Protein AF-A0A7R9ZTR9-F1 (afdb_monomer)

Nearest PDB structures (foldseek):
  4ifd-assembly1_G  TM=6.520E-01  e=5.143E-02  Saccharomyces cerevisiae S288C
  5okz-assembly1_k  TM=6.434E-01  e=1.046E-01  Saccharomyces cerevisiae S288C
  8qcf-assembly1_H  TM=6.745E-01  e=1.709E-01  Saccharomyces cerevisiae
  4oo1-assembly1_G  TM=6.190E-01  e=2.014E-01  Saccharomyces cerevisiae S288C
  2ja9-assembly1_A-2  TM=4.279E-01  e=4.870E-02  Saccharomyces cerevisiae

Secondary structure (DSSP, 8-state):
--EEEEEEEEE-SSEEEEEETTTEEEEEE--TT-TTB-TTS-B---BT-EEEEEE--BTTB--EEEEEEPPPS-EEEEEPSSS-TTSEEEEEES-S-------SSTT--HHHHHHHHHHHHT-

Solvent-accessible surface area (backbone atoms only — not comparable to full-atom values): 7504 Å² total; per-residue (Å²): 118,72,75,43,66,29,35,29,71,39,72,57,99,57,32,32,34,33,40,40,72,93,83,39,72,45,77,41,75,66,55,91,91,37,87,50,43,50,100,83,75,42,71,77,66,39,28,43,35,43,32,31,28,29,71,53,66,51,94,92,46,79,37,70,45,76,75,44,71,56,88,73,86,27,49,39,57,43,69,34,82,70,96,53,53,87,42,73,41,76,63,34,24,57,64,92,76,82,86,90,83,83,67,96,55,97,81,54,50,69,76,57,52,53,52,52,52,53,44,62,72,72,76

Sequence (123 aa):
TPLIPVRITEVRSKDIHVVGPNNIDHLIPITQGQKIVNENDEKVVVAGDWILVQDETIDLQRTLRIRQVLKRVSVIKRKAPGRNTRRKQLIAANLNTVFVVSSCNQDFNVARLERYIAMVLET

Structure (mmCIF, N/CA/C/O backbone):
data_AF-A0A7R9ZTR9-F1
#
_entry.id   AF-A0A7R9ZTR9-F1
#
loop_
_atom_site.group_PDB
_atom_site.id
_atom_site.type_symbol
_atom_site.label_atom_id
_atom_site.label_alt_id
_atom_site.label_comp_id
_atom_site.label_asym_id
_atom_site.label_entity_id
_atom_site.label_seq_id
_atom_site.pdbx_PDB_ins_code
_atom_site.Cartn_x
_atom_site.Cartn_y
_atom_site.Cartn_z
_atom_site.occupancy
_atom_site.B_iso_or_equiv
_atom_site.auth_seq_id
_atom_site.auth_comp_id
_atom_site.auth_asym_id
_atom_site.auth_atom_id
_atom_site.pdbx_PDB_model_num
ATOM 1 N N . THR A 1 1 ? 10.963 2.497 -24.317 1.00 69.38 1 THR A N 1
ATOM 2 C CA . THR A 1 1 ? 10.081 1.427 -23.802 1.00 69.38 1 THR A CA 1
ATOM 3 C C . THR A 1 1 ? 8.801 2.048 -23.278 1.00 69.38 1 THR A C 1
ATOM 5 O O . THR A 1 1 ? 8.907 3.132 -22.706 1.00 69.38 1 THR A O 1
ATOM 8 N N . PRO A 1 2 ? 7.615 1.448 -23.490 1.00 87.69 2 PRO A N 1
ATOM 9 C CA . PRO A 1 2 ? 6.369 1.976 -22.935 1.00 87.69 2 PRO A CA 1
ATOM 10 C C . PRO A 1 2 ? 6.421 2.046 -21.404 1.00 87.69 2 PRO A C 1
ATOM 12 O O . PRO A 1 2 ? 7.110 1.253 -20.760 1.00 87.69 2 PRO A O 1
ATOM 15 N N . LEU A 1 3 ? 5.686 3.003 -20.835 1.00 93.44 3 LEU A N 1
ATOM 16 C CA . LEU A 1 3 ? 5.463 3.069 -19.395 1.00 93.44 3 LEU A CA 1
ATOM 17 C C . LEU A 1 3 ? 4.384 2.066 -19.006 1.00 93.44 3 LEU A C 1
ATOM 19 O O . LEU A 1 3 ? 3.313 2.035 -19.609 1.00 93.44 3 LEU A O 1
ATOM 23 N N . ILE A 1 4 ? 4.671 1.271 -17.985 1.00 94.88 4 ILE A N 1
ATOM 24 C CA . ILE A 1 4 ? 3.787 0.222 -17.497 1.00 94.88 4 ILE A CA 1
ATOM 25 C C . ILE A 1 4 ? 3.259 0.651 -16.124 1.00 94.88 4 ILE A C 1
ATOM 27 O O . ILE A 1 4 ? 4.064 0.928 -15.229 1.00 94.88 4 ILE A O 1
ATOM 31 N N . PRO A 1 5 ? 1.932 0.743 -15.930 1.00 96.50 5 PRO A N 1
ATOM 32 C CA . PRO A 1 5 ? 1.368 0.979 -14.612 1.00 96.50 5 PRO A CA 1
ATOM 33 C C . PRO A 1 5 ? 1.501 -0.280 -13.756 1.00 96.50 5 PRO A C 1
ATOM 35 O O . PRO A 1 5 ? 1.074 -1.364 -14.151 1.00 96.50 5 PRO A O 1
ATOM 38 N N . VAL A 1 6 ? 2.067 -0.125 -12.565 1.00 97.06 6 VAL A N 1
ATOM 39 C CA . VAL A 1 6 ? 2.167 -1.183 -11.555 1.00 97.06 6 VAL A CA 1
ATOM 40 C C . VAL A 1 6 ? 1.661 -0.657 -10.218 1.00 97.06 6 VAL A C 1
ATOM 42 O O . VAL A 1 6 ? 1.748 0.541 -9.922 1.00 97.06 6 VAL A O 1
ATOM 45 N N . ARG A 1 7 ? 1.105 -1.552 -9.409 1.00 97.81 7 ARG A N 1
ATOM 46 C CA . ARG A 1 7 ? 0.569 -1.256 -8.086 1.00 97.81 7 ARG A CA 1
ATOM 47 C C . ARG A 1 7 ? 1.561 -1.682 -7.021 1.00 97.81 7 ARG A C 1
ATOM 49 O O . ARG A 1 7 ? 2.028 -2.817 -7.032 1.00 97.81 7 ARG A O 1
ATOM 56 N N . ILE A 1 8 ? 1.834 -0.795 -6.075 1.00 97.81 8 ILE A N 1
ATOM 57 C CA . ILE A 1 8 ? 2.606 -1.121 -4.879 1.00 97.81 8 ILE A CA 1
ATOM 58 C C . ILE A 1 8 ? 1.719 -1.966 -3.966 1.00 97.81 8 ILE A C 1
ATOM 60 O O . ILE A 1 8 ? 0.660 -1.513 -3.532 1.00 97.81 8 ILE A O 1
ATOM 64 N N . THR A 1 9 ? 2.135 -3.191 -3.673 1.00 97.81 9 THR A N 1
ATOM 65 C CA . THR A 1 9 ? 1.413 -4.101 -2.768 1.00 97.81 9 THR A CA 1
ATOM 66 C C . THR A 1 9 ? 2.040 -4.129 -1.381 1.00 97.81 9 THR A C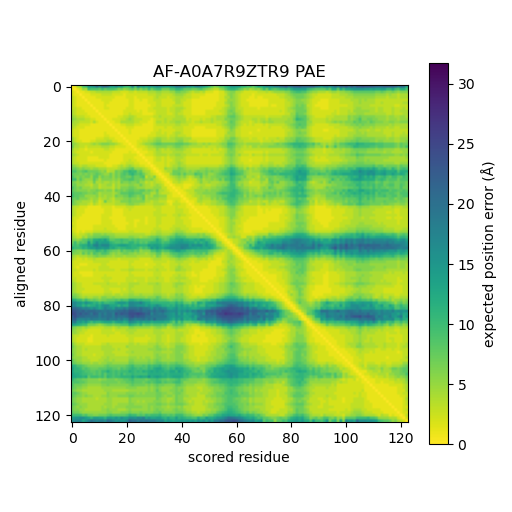 1
ATOM 68 O O . THR A 1 9 ? 1.333 -4.302 -0.394 1.00 97.81 9 THR A O 1
ATOM 71 N N . GLU A 1 10 ? 3.341 -3.853 -1.292 1.00 97.38 10 GLU A N 1
ATOM 72 C CA . GLU A 1 10 ? 4.077 -3.810 -0.035 1.00 97.38 10 GLU A CA 1
ATOM 73 C C . GLU A 1 10 ? 5.147 -2.714 -0.067 1.00 97.38 10 GLU A C 1
ATOM 75 O O . GLU A 1 10 ? 5.784 -2.477 -1.095 1.00 97.38 10 GLU A O 1
ATOM 80 N N . VAL A 1 11 ? 5.361 -2.054 1.072 1.00 95.25 11 VAL A N 1
ATOM 81 C CA . VAL A 1 11 ? 6.445 -1.083 1.265 1.00 95.25 11 VAL A CA 1
ATOM 82 C C . VAL A 1 11 ? 7.304 -1.544 2.433 1.00 95.25 11 VAL A C 1
ATOM 84 O O . VAL A 1 11 ? 6.861 -1.515 3.582 1.00 95.25 11 VAL A O 1
ATOM 87 N N . ARG A 1 12 ? 8.547 -1.936 2.150 1.00 94.06 12 ARG A N 1
ATOM 88 C CA . ARG A 1 12 ? 9.534 -2.349 3.154 1.00 94.06 12 ARG A CA 1
ATOM 89 C C . ARG A 1 12 ? 10.560 -1.257 3.376 1.00 94.06 12 ARG A C 1
ATOM 91 O O . ARG A 1 12 ? 10.514 -0.203 2.746 1.00 94.06 12 ARG A O 1
ATOM 98 N N . SER A 1 13 ? 11.497 -1.477 4.300 1.00 88.19 13 SER A N 1
ATOM 99 C CA . SER A 1 13 ? 12.566 -0.519 4.607 1.00 88.19 13 SER A CA 1
ATOM 100 C C . SER A 1 13 ? 13.478 -0.239 3.402 1.00 88.19 13 SER A C 1
ATOM 102 O O . SER A 1 13 ? 13.806 0.926 3.193 1.00 88.19 13 SER A O 1
ATOM 104 N N . LYS A 1 14 ? 13.813 -1.255 2.59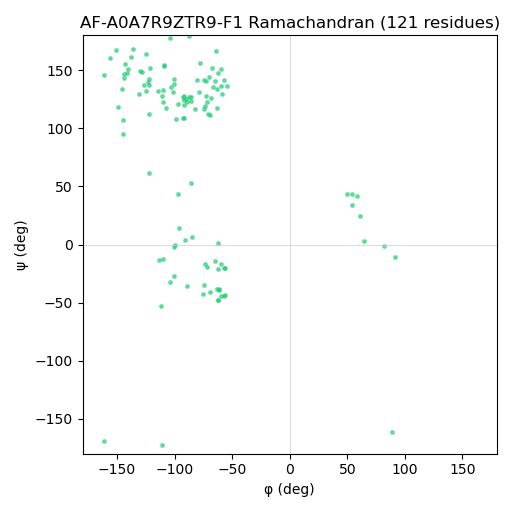8 1.00 91.00 14 LYS A N 1
ATOM 105 C CA . LYS A 1 14 ? 14.806 -1.172 1.511 1.00 91.00 14 LYS A CA 1
ATOM 106 C C . LYS A 1 14 ? 14.241 -1.329 0.100 1.00 91.00 14 LYS A C 1
ATOM 108 O O . LYS A 1 14 ? 14.943 -1.034 -0.859 1.00 91.00 14 LYS A O 1
ATOM 113 N N . ASP A 1 15 ? 13.006 -1.787 -0.035 1.00 94.19 15 ASP A N 1
ATOM 114 C CA . ASP A 1 15 ? 12.392 -2.109 -1.320 1.00 94.19 15 ASP A CA 1
ATOM 115 C C . ASP A 1 15 ? 10.871 -1.912 -1.264 1.00 94.19 15 ASP A C 1
ATOM 117 O O . ASP A 1 15 ? 10.274 -1.704 -0.199 1.00 94.19 15 ASP A O 1
ATOM 121 N N . ILE A 1 16 ? 10.258 -1.924 -2.442 1.00 95.88 16 ILE A N 1
ATOM 122 C CA . ILE A 1 16 ? 8.812 -2.005 -2.623 1.00 95.88 16 ILE A CA 1
ATOM 123 C C . ILE A 1 16 ? 8.478 -3.228 -3.466 1.00 95.88 16 ILE A C 1
ATOM 125 O O . ILE A 1 16 ? 9.178 -3.537 -4.431 1.00 95.88 16 ILE A O 1
ATOM 129 N N . HIS A 1 17 ? 7.380 -3.890 -3.127 1.00 97.31 17 HIS A N 1
ATOM 130 C CA . HIS A 1 17 ? 6.827 -4.966 -3.933 1.00 97.31 17 HIS A CA 1
ATOM 131 C C . HIS A 1 17 ? 5.780 -4.402 -4.890 1.00 97.31 17 HIS A C 1
ATOM 133 O O . HIS A 1 17 ? 4.861 -3.694 -4.455 1.00 97.31 17 HIS A O 1
ATOM 139 N N . VAL A 1 18 ? 5.912 -4.692 -6.185 1.00 96.94 18 VAL A N 1
ATOM 140 C CA . VAL A 1 18 ? 5.017 -4.179 -7.226 1.00 96.94 18 VAL A CA 1
ATOM 141 C C . VAL A 1 18 ? 4.431 -5.294 -8.073 1.00 96.94 18 VAL A C 1
ATOM 143 O O . VAL A 1 18 ? 5.142 -6.195 -8.506 1.00 96.94 18 VAL A O 1
ATOM 146 N N . VAL A 1 19 ? 3.136 -5.172 -8.357 1.00 97.44 19 VAL A N 1
ATOM 147 C CA . VAL A 1 19 ? 2.390 -6.099 -9.213 1.00 97.44 19 VAL A CA 1
ATOM 148 C C . VAL A 1 19 ? 1.744 -5.331 -10.359 1.00 97.44 19 VAL A C 1
ATOM 150 O O . VAL A 1 19 ? 1.229 -4.227 -10.165 1.00 97.44 19 VAL A O 1
ATOM 153 N N . GLY A 1 20 ? 1.749 -5.893 -11.561 1.00 95.62 20 GLY A N 1
ATOM 154 C CA . GLY A 1 20 ? 1.161 -5.261 -12.737 1.00 95.62 20 GLY A CA 1
ATOM 155 C C . GLY A 1 20 ? 0.874 -6.235 -13.880 1.00 95.62 20 GLY A C 1
ATOM 156 O O . GLY A 1 20 ? 0.925 -7.450 -13.694 1.00 95.62 20 GLY A O 1
ATOM 157 N N . PRO A 1 21 ? 0.547 -5.718 -15.075 1.00 93.25 21 PRO A N 1
ATOM 158 C CA . PRO A 1 21 ? 0.265 -6.551 -16.240 1.00 93.25 21 PRO A CA 1
ATOM 159 C C . PRO A 1 21 ? 1.502 -7.350 -16.680 1.00 93.25 21 PRO A C 1
ATOM 161 O O . PRO A 1 21 ? 2.626 -7.049 -16.281 1.00 93.25 21 PRO A O 1
ATOM 164 N N . ASN A 1 22 ? 1.302 -8.341 -17.556 1.00 87.38 22 ASN A N 1
ATOM 165 C CA . ASN A 1 22 ? 2.377 -9.148 -18.154 1.00 87.38 22 ASN A CA 1
ATOM 166 C C . ASN A 1 22 ? 3.250 -9.882 -17.117 1.00 87.38 22 ASN A C 1
ATOM 168 O O . ASN A 1 22 ? 4.475 -9.908 -17.247 1.00 87.38 22 ASN A O 1
ATOM 172 N N . ASN A 1 23 ? 2.622 -10.444 -16.078 1.00 88.69 23 ASN A N 1
ATOM 173 C CA . ASN A 1 23 ? 3.290 -11.147 -14.975 1.00 88.69 23 ASN A CA 1
ATOM 174 C C . ASN A 1 23 ? 4.386 -10.314 -14.293 1.00 88.69 23 ASN A C 1
ATOM 176 O O . ASN A 1 23 ? 5.412 -10.845 -13.870 1.00 88.69 23 ASN A O 1
ATOM 180 N N . ILE A 1 24 ? 4.194 -8.995 -14.207 1.00 91.38 24 ILE A N 1
ATOM 181 C CA . ILE A 1 24 ? 5.045 -8.167 -13.360 1.00 91.38 24 ILE A CA 1
ATOM 182 C C . ILE A 1 24 ? 4.694 -8.476 -11.910 1.00 91.38 24 ILE A C 1
ATOM 184 O O . ILE A 1 24 ? 3.602 -8.142 -11.455 1.00 91.38 24 ILE A O 1
ATOM 188 N N . ASP A 1 25 ? 5.649 -9.087 -11.221 1.00 94.81 25 ASP A N 1
ATOM 189 C CA . ASP A 1 25 ? 5.655 -9.320 -9.784 1.00 94.81 25 ASP A CA 1
ATOM 190 C C . ASP A 1 25 ? 7.111 -9.196 -9.311 1.00 94.81 25 ASP A C 1
ATOM 192 O O . ASP A 1 25 ? 7.932 -10.087 -9.533 1.00 94.81 25 ASP A O 1
ATOM 196 N N . HIS A 1 26 ? 7.494 -8.007 -8.841 1.00 93.12 26 HIS A N 1
ATOM 197 C CA . HIS A 1 26 ? 8.901 -7.6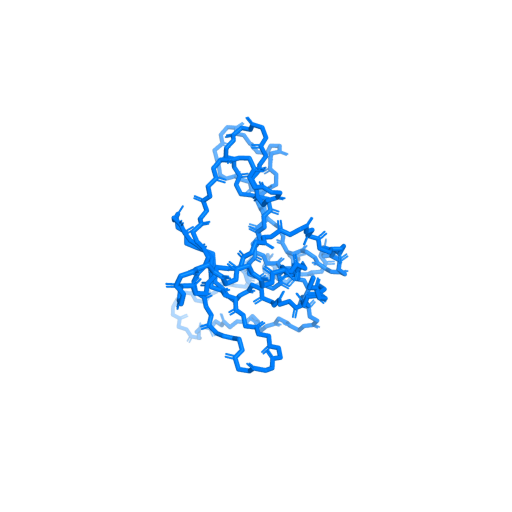38 -8.671 1.00 93.12 26 HIS A CA 1
ATOM 198 C C . HIS A 1 26 ? 9.148 -6.823 -7.402 1.00 93.12 26 HIS A C 1
ATOM 200 O O . HIS A 1 26 ? 8.348 -5.975 -7.006 1.00 93.12 26 HIS A O 1
ATOM 206 N N . LEU A 1 27 ? 10.331 -7.017 -6.818 1.00 94.00 27 LEU A N 1
ATOM 207 C CA . LEU A 1 27 ? 10.890 -6.123 -5.809 1.00 94.00 27 LEU A CA 1
ATOM 208 C C . LEU A 1 27 ? 11.719 -5.036 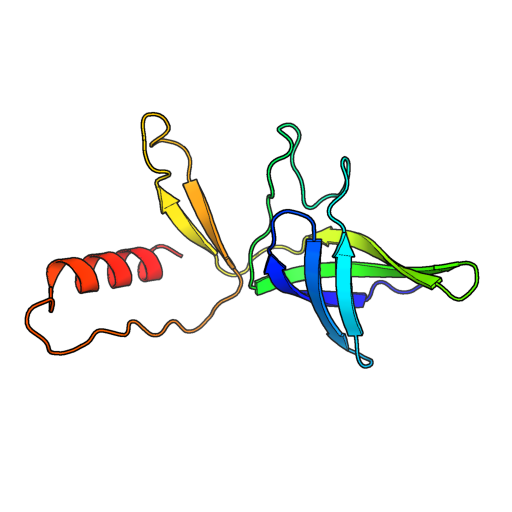-6.497 1.00 94.00 27 LEU A C 1
ATOM 210 O O . LEU A 1 27 ? 12.637 -5.339 -7.259 1.00 94.00 27 LEU A O 1
ATOM 214 N N . ILE A 1 28 ? 11.410 -3.773 -6.213 1.00 92.50 28 ILE A N 1
ATOM 215 C CA . ILE A 1 28 ? 12.192 -2.621 -6.668 1.00 92.50 28 ILE A CA 1
ATOM 216 C C . ILE A 1 28 ? 12.939 -2.045 -5.460 1.00 92.50 28 ILE A C 1
ATOM 218 O O . ILE A 1 28 ? 12.284 -1.573 -4.525 1.00 92.50 28 ILE A O 1
ATOM 222 N N . PRO A 1 29 ? 14.285 -2.046 -5.460 1.00 91.69 29 PRO A N 1
ATOM 223 C CA . PRO A 1 29 ? 15.067 -1.398 -4.418 1.00 91.69 29 PRO A CA 1
ATOM 224 C C . PRO A 1 29 ? 14.771 0.101 -4.343 1.00 91.69 29 PRO A C 1
ATOM 226 O O . PRO A 1 29 ? 14.712 0.791 -5.366 1.00 91.69 29 PRO A O 1
ATOM 229 N N . ILE A 1 30 ? 14.624 0.606 -3.122 1.00 89.38 30 ILE A N 1
ATOM 230 C CA . ILE A 1 30 ? 14.487 2.032 -2.847 1.00 89.38 30 ILE A CA 1
ATOM 231 C C . ILE A 1 30 ? 15.888 2.635 -2.829 1.00 89.38 30 ILE A C 1
ATOM 233 O O . ILE A 1 30 ? 16.712 2.288 -1.983 1.00 89.38 30 ILE A O 1
ATOM 237 N N . THR A 1 31 ? 16.153 3.542 -3.762 1.00 83.31 31 THR A N 1
ATOM 238 C CA . THR A 1 31 ? 17.427 4.263 -3.858 1.00 83.31 31 THR A CA 1
ATOM 239 C C . THR A 1 31 ? 17.207 5.770 -3.773 1.00 83.31 31 THR A C 1
ATOM 241 O O . THR A 1 31 ? 16.145 6.283 -4.142 1.00 83.31 31 THR A O 1
ATOM 244 N N . GLN A 1 32 ? 18.214 6.496 -3.280 1.00 76.38 32 GLN A N 1
ATOM 245 C CA . GLN A 1 32 ? 18.163 7.957 -3.218 1.00 76.38 32 GLN A CA 1
ATOM 246 C C . GLN A 1 32 ? 17.922 8.565 -4.606 1.00 76.38 32 GLN A C 1
ATOM 248 O O . GLN A 1 32 ? 18.433 8.085 -5.619 1.00 76.38 32 GLN A O 1
ATOM 253 N N . GLY A 1 33 ? 17.113 9.626 -4.648 1.00 74.31 33 GLY A N 1
ATOM 254 C CA . GLY A 1 33 ? 16.738 10.316 -5.885 1.00 74.31 33 GLY A CA 1
ATOM 255 C C . GLY A 1 33 ? 15.592 9.665 -6.670 1.00 74.31 33 GLY A C 1
ATOM 256 O O . GLY A 1 33 ? 15.163 10.213 -7.689 1.00 74.31 33 GLY A O 1
ATOM 257 N N . GLN A 1 34 ? 15.044 8.531 -6.219 1.00 82.75 34 GLN A N 1
ATOM 258 C CA . GLN A 1 34 ? 13.800 8.008 -6.783 1.00 82.75 34 GLN A CA 1
ATOM 259 C C . GLN A 1 34 ? 12.607 8.887 -6.384 1.00 82.75 34 GLN A C 1
ATOM 261 O O . GLN A 1 34 ? 12.488 9.318 -5.243 1.00 82.75 34 GLN A O 1
ATOM 266 N N . LYS A 1 35 ? 11.636 9.054 -7.294 1.00 81.56 35 LYS A N 1
ATOM 267 C CA . LYS A 1 35 ? 10.402 9.846 -7.075 1.00 81.56 35 LYS A CA 1
ATOM 268 C C . LYS A 1 35 ? 9.473 9.332 -5.960 1.00 81.56 35 LYS A C 1
ATOM 270 O O . LYS A 1 35 ? 8.396 9.885 -5.758 1.00 81.56 35 LYS A O 1
ATOM 275 N N . ILE A 1 36 ? 9.855 8.256 -5.281 1.00 87.81 36 ILE A N 1
ATOM 276 C CA . ILE A 1 36 ? 9.126 7.654 -4.160 1.00 87.81 36 ILE A CA 1
ATOM 277 C C . ILE A 1 36 ? 9.723 8.035 -2.800 1.00 87.81 36 ILE A C 1
ATOM 279 O O . ILE A 1 36 ? 9.171 7.655 -1.766 1.00 87.81 36 ILE A O 1
ATOM 283 N N . VAL A 1 37 ? 10.812 8.808 -2.809 1.00 85.69 37 VAL A N 1
ATOM 284 C CA . VAL A 1 37 ? 11.509 9.351 -1.646 1.00 85.69 37 VAL A CA 1
ATOM 285 C C . VAL A 1 37 ? 11.552 10.882 -1.767 1.00 85.69 37 VAL A C 1
ATOM 287 O O . VAL A 1 37 ? 11.751 11.406 -2.863 1.00 85.69 37 VAL A O 1
ATOM 290 N N . ASN A 1 38 ? 11.306 11.610 -0.675 1.00 83.75 38 ASN A N 1
ATOM 291 C CA . ASN A 1 38 ? 11.422 13.074 -0.642 1.00 83.75 38 ASN A CA 1
ATOM 292 C C . ASN A 1 38 ? 12.852 13.539 -0.304 1.00 83.75 38 ASN A C 1
ATOM 294 O O . ASN A 1 38 ? 13.747 12.741 -0.053 1.00 83.75 38 ASN A O 1
ATOM 298 N N . GLU A 1 39 ? 13.059 14.853 -0.258 1.00 81.19 39 GLU A N 1
ATOM 299 C CA . GLU A 1 39 ? 14.332 15.495 0.113 1.00 81.19 39 GLU A CA 1
ATOM 300 C C . GLU A 1 39 ? 14.879 15.114 1.502 1.00 81.19 39 GLU A C 1
ATOM 302 O O . GLU A 1 39 ? 16.073 15.249 1.743 1.00 81.19 39 GLU A O 1
ATOM 307 N N . ASN A 1 40 ? 14.028 14.605 2.399 1.00 81.06 40 ASN A N 1
ATOM 308 C CA . ASN A 1 40 ? 14.403 14.158 3.743 1.00 81.06 40 ASN A CA 1
ATOM 309 C C . ASN A 1 40 ? 14.658 12.641 3.814 1.00 81.06 40 ASN A C 1
ATOM 311 O O . ASN A 1 40 ? 14.677 12.074 4.903 1.00 81.06 40 ASN A O 1
ATOM 315 N N . ASP A 1 41 ? 14.811 11.980 2.664 1.00 78.88 41 ASP A N 1
ATOM 316 C CA . ASP A 1 41 ? 14.971 10.526 2.529 1.00 78.88 41 ASP A CA 1
ATOM 317 C C . ASP A 1 41 ? 13.772 9.709 3.050 1.00 78.88 41 ASP A C 1
ATOM 319 O O . ASP A 1 41 ? 13.863 8.531 3.401 1.00 78.88 41 ASP A O 1
ATOM 323 N N . GLU A 1 42 ? 12.590 10.325 3.086 1.00 81.50 42 GLU A N 1
ATOM 324 C CA . GLU A 1 42 ? 11.379 9.664 3.550 1.00 81.50 42 GLU A CA 1
ATOM 325 C C . GLU A 1 42 ? 10.518 9.188 2.398 1.00 81.50 42 GLU A C 1
ATOM 327 O O . GLU A 1 42 ? 10.297 9.881 1.402 1.00 81.50 42 GLU A O 1
ATOM 332 N N . LYS A 1 43 ? 9.924 8.017 2.596 1.00 86.81 43 LYS A N 1
ATOM 333 C CA . LYS A 1 43 ? 9.009 7.426 1.628 1.00 86.81 43 LYS A CA 1
ATOM 334 C C . LYS A 1 43 ? 7.739 8.243 1.547 1.00 86.81 43 LYS A C 1
ATOM 336 O O . LYS A 1 43 ? 7.045 8.451 2.542 1.00 86.81 43 LYS A O 1
ATOM 341 N N . VAL A 1 44 ? 7.410 8.638 0.328 1.00 90.56 44 VAL A N 1
ATOM 342 C CA . VAL A 1 44 ? 6.164 9.339 0.019 1.00 90.56 44 VAL A CA 1
ATOM 343 C C . VAL A 1 44 ? 5.101 8.413 -0.557 1.00 90.56 44 VAL A C 1
ATOM 345 O O . VAL A 1 44 ? 3.994 8.878 -0.822 1.00 90.56 44 VAL A O 1
ATOM 348 N N . VAL A 1 45 ? 5.409 7.120 -0.713 1.00 95.44 45 VAL A N 1
ATOM 349 C CA . VAL A 1 45 ? 4.492 6.081 -1.199 1.00 95.44 45 VAL A CA 1
ATOM 350 C C . VAL A 1 45 ? 4.068 5.110 -0.102 1.00 95.44 45 VAL A C 1
ATOM 352 O O . VAL A 1 45 ? 4.784 4.896 0.876 1.00 95.44 45 VAL A O 1
ATOM 355 N N . VAL A 1 46 ? 2.901 4.505 -0.291 1.00 96.50 46 VAL A N 1
ATOM 356 C CA . VAL A 1 46 ? 2.310 3.486 0.581 1.00 96.50 46 VAL A CA 1
ATOM 357 C C . VAL A 1 46 ? 1.735 2.338 -0.243 1.00 96.50 46 VAL A C 1
ATOM 359 O O . VAL A 1 46 ? 1.578 2.445 -1.461 1.00 96.50 46 VAL A O 1
ATOM 362 N N . ALA A 1 47 ? 1.386 1.236 0.424 1.00 97.38 47 ALA A N 1
ATOM 363 C CA . ALA A 1 47 ? 0.640 0.164 -0.217 1.00 97.38 47 ALA A CA 1
ATOM 364 C C . ALA A 1 47 ? -0.651 0.713 -0.853 1.00 97.38 47 ALA A C 1
ATOM 366 O O . ALA A 1 47 ? -1.365 1.541 -0.276 1.00 97.38 47 ALA A O 1
ATOM 367 N N . GLY A 1 48 ? -0.918 0.258 -2.071 1.00 97.44 48 GLY A N 1
ATOM 368 C CA . GLY A 1 48 ? -2.027 0.689 -2.905 1.00 97.44 48 GLY A CA 1
ATOM 369 C C . GLY A 1 48 ? -1.718 1.858 -3.845 1.00 97.44 48 GLY A C 1
ATOM 370 O O . GLY A 1 48 ? -2.516 2.092 -4.753 1.00 97.44 48 GLY A O 1
ATOM 371 N N . ASP A 1 49 ? -0.580 2.550 -3.712 1.00 97.75 49 ASP A N 1
ATOM 372 C CA . ASP A 1 49 ? -0.149 3.538 -4.709 1.00 97.75 49 ASP A CA 1
ATOM 373 C C . ASP A 1 49 ? 0.107 2.900 -6.079 1.00 97.75 49 ASP A C 1
ATOM 375 O O . ASP A 1 49 ? 0.563 1.761 -6.194 1.00 97.75 49 ASP A O 1
ATOM 379 N N . TRP A 1 50 ? -0.168 3.673 -7.127 1.00 97.62 50 TRP A N 1
ATOM 380 C CA . TRP A 1 50 ? 0.153 3.314 -8.502 1.00 97.62 50 TRP A CA 1
ATOM 381 C C . TRP A 1 50 ? 1.378 4.087 -8.966 1.00 97.62 50 TRP A C 1
ATOM 383 O O . TRP A 1 50 ? 1.473 5.302 -8.766 1.00 97.62 50 TRP A O 1
ATOM 393 N N . ILE A 1 51 ? 2.296 3.396 -9.630 1.00 96.69 51 ILE A N 1
ATOM 394 C CA . ILE A 1 51 ? 3.485 3.998 -10.224 1.00 96.69 51 ILE A CA 1
ATOM 395 C C . ILE A 1 51 ? 3.602 3.592 -11.691 1.00 96.69 51 ILE A C 1
ATOM 397 O O . ILE A 1 51 ? 3.197 2.502 -12.090 1.00 96.69 51 ILE A O 1
ATOM 401 N N . LEU A 1 52 ? 4.166 4.483 -12.500 1.00 95.75 52 LEU A N 1
ATOM 402 C CA . LEU A 1 52 ? 4.593 4.171 -13.856 1.00 95.75 52 LEU A CA 1
ATOM 403 C C . LEU A 1 52 ? 6.053 3.746 -13.811 1.00 95.75 52 LEU A C 1
ATOM 405 O O . LEU A 1 52 ? 6.915 4.528 -13.394 1.00 95.75 52 LEU A O 1
ATOM 409 N N . VAL A 1 53 ? 6.322 2.526 -14.258 1.00 94.00 53 VAL A N 1
ATOM 410 C CA . VAL A 1 53 ? 7.676 1.998 -14.413 1.00 94.00 53 VAL A CA 1
ATOM 411 C C . VAL A 1 53 ? 8.030 1.862 -15.882 1.00 94.00 53 VAL A C 1
ATOM 413 O O . VAL A 1 53 ? 7.166 1.709 -16.743 1.00 94.00 53 VAL A O 1
ATOM 416 N N . GLN A 1 54 ? 9.31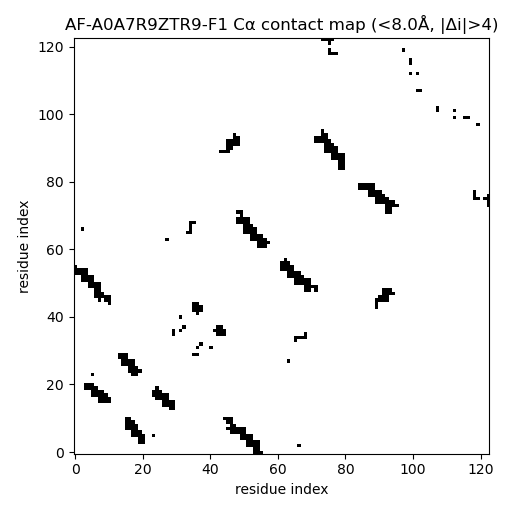9 1.925 -16.165 1.00 91.88 54 GLN A N 1
ATOM 417 C CA . GLN A 1 54 ? 9.880 1.602 -17.461 1.00 91.88 54 GLN A CA 1
ATOM 418 C C . GLN A 1 54 ? 10.758 0.366 -17.312 1.00 91.88 54 GLN A C 1
ATOM 420 O O . GLN A 1 54 ? 11.589 0.311 -16.406 1.00 91.88 54 GLN A O 1
ATOM 425 N N . ASP A 1 55 ? 10.570 -0.604 -18.201 1.00 88.25 55 ASP A N 1
ATOM 426 C CA . ASP A 1 55 ? 11.456 -1.760 -18.293 1.00 88.25 55 ASP A CA 1
ATOM 427 C C . ASP A 1 55 ? 12.779 -1.3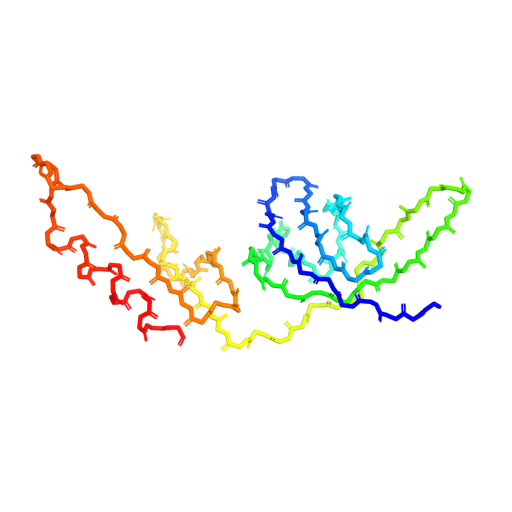34 -18.953 1.00 88.25 55 ASP A C 1
ATOM 429 O O . ASP A 1 55 ? 12.800 -0.851 -20.094 1.00 88.25 55 ASP A O 1
ATOM 433 N N . GLU A 1 56 ? 13.860 -1.447 -18.188 1.00 84.12 56 GLU A N 1
ATOM 434 C CA . GLU A 1 56 ? 15.241 -1.150 -18.562 1.00 84.12 56 GLU A CA 1
ATOM 435 C C . GLU A 1 56 ? 16.081 -2.413 -18.354 1.00 84.12 56 GLU A C 1
ATOM 437 O O . GLU A 1 56 ? 16.989 -2.463 -17.528 1.00 84.12 56 GLU A O 1
ATOM 442 N N . THR A 1 57 ? 15.729 -3.473 -19.080 1.00 79.00 57 THR A N 1
ATOM 443 C CA . THR A 1 57 ? 16.528 -4.700 -19.110 1.00 79.00 57 THR A CA 1
ATOM 444 C C . THR A 1 57 ? 17.912 -4.408 -19.702 1.00 79.00 57 THR A C 1
ATOM 446 O O . THR A 1 57 ? 18.022 -4.018 -20.865 1.00 79.00 57 THR A O 1
ATOM 449 N N . ILE A 1 58 ? 18.959 -4.603 -18.898 1.00 71.94 58 ILE A N 1
ATOM 450 C CA . ILE A 1 58 ? 20.376 -4.482 -19.276 1.00 71.94 58 ILE A CA 1
ATOM 451 C C . ILE A 1 58 ? 21.038 -5.816 -18.920 1.00 71.94 58 ILE A C 1
ATOM 453 O O . ILE A 1 58 ? 20.805 -6.333 -17.832 1.00 71.94 58 ILE A O 1
ATOM 457 N N . ASP A 1 59 ? 21.814 -6.401 -19.835 1.00 70.81 59 ASP A N 1
ATOM 458 C CA . ASP A 1 59 ? 22.577 -7.641 -19.606 1.00 70.81 59 ASP A CA 1
ATOM 459 C C . ASP A 1 59 ? 21.757 -8.794 -18.989 1.00 70.81 59 ASP A C 1
ATOM 461 O O . ASP A 1 59 ? 22.192 -9.471 -18.060 1.00 70.81 59 ASP A O 1
ATOM 465 N N . LEU A 1 60 ? 20.533 -9.006 -19.498 1.00 72.50 60 LEU A N 1
ATOM 466 C CA . LEU A 1 60 ? 19.559 -10.008 -19.020 1.00 72.50 60 LEU A CA 1
ATOM 467 C C . LEU A 1 60 ? 19.045 -9.787 -17.583 1.00 72.50 60 LEU A C 1
ATOM 469 O O . LEU A 1 60 ? 18.223 -10.567 -17.099 1.00 72.50 60 LEU A O 1
ATOM 473 N N . GLN A 1 61 ? 19.451 -8.706 -16.915 1.00 76.25 61 GLN A N 1
ATOM 474 C CA . GLN A 1 61 ? 18.881 -8.272 -15.647 1.00 76.25 61 GLN A CA 1
ATOM 475 C C . GLN A 1 61 ? 17.750 -7.281 -15.898 1.00 76.25 61 GLN A C 1
ATOM 477 O O . GLN A 1 61 ? 17.949 -6.129 -16.296 1.00 76.25 61 GLN A O 1
ATOM 482 N N . ARG A 1 62 ? 16.524 -7.742 -15.652 1.00 78.19 62 ARG A N 1
ATOM 483 C CA . ARG A 1 62 ? 15.332 -6.905 -15.749 1.00 78.19 62 ARG A CA 1
ATOM 484 C C . ARG A 1 62 ? 15.330 -5.875 -14.622 1.00 78.19 62 ARG A C 1
ATOM 486 O O . ARG A 1 62 ? 15.127 -6.229 -13.462 1.00 78.19 62 ARG A O 1
ATOM 493 N N . THR A 1 63 ? 15.501 -4.602 -14.968 1.00 84.44 63 THR A N 1
ATOM 494 C CA . THR A 1 63 ? 15.401 -3.488 -14.017 1.00 84.44 63 THR A CA 1
ATOM 495 C C . THR A 1 63 ? 14.158 -2.662 -14.316 1.00 84.44 63 THR A C 1
ATOM 497 O O . THR A 1 63 ? 13.947 -2.226 -15.445 1.00 84.44 63 THR A O 1
ATOM 500 N N . LEU A 1 64 ? 13.322 -2.428 -13.303 1.00 88.69 64 LEU A N 1
ATOM 501 C CA . LEU A 1 64 ? 12.151 -1.560 -13.424 1.00 88.69 64 LEU A CA 1
ATOM 502 C C . LEU A 1 64 ? 12.479 -0.177 -12.869 1.00 88.69 64 LEU A C 1
ATOM 504 O O . LEU A 1 64 ? 12.585 0.017 -11.657 1.00 88.69 64 LEU A O 1
ATOM 508 N N . ARG A 1 65 ? 12.610 0.811 -13.755 1.00 90.38 65 ARG A N 1
ATOM 509 C CA . ARG A 1 65 ? 12.873 2.191 -13.351 1.00 90.38 65 ARG A CA 1
ATOM 510 C C . ARG A 1 65 ? 11.575 2.943 -13.115 1.00 90.38 65 ARG A C 1
ATOM 512 O O . ARG A 1 65 ? 10.757 3.096 -14.019 1.00 90.38 65 ARG A O 1
ATOM 519 N N . ILE A 1 66 ? 11.411 3.484 -11.912 1.00 92.81 66 ILE A N 1
ATOM 520 C CA . ILE A 1 66 ? 10.244 4.296 -11.558 1.00 92.81 66 ILE A CA 1
ATOM 521 C C . ILE A 1 66 ? 10.324 5.650 -12.270 1.00 92.81 66 ILE A C 1
ATOM 523 O O . ILE A 1 66 ? 11.281 6.407 -12.101 1.00 92.81 66 ILE A O 1
ATOM 527 N N . ARG A 1 67 ? 9.298 5.979 -13.057 1.00 93.25 67 ARG A N 1
ATOM 528 C CA . ARG A 1 67 ? 9.204 7.237 -13.809 1.00 93.25 67 ARG A CA 1
ATOM 529 C C . ARG A 1 67 ? 8.252 8.236 -13.177 1.00 93.25 67 ARG A C 1
ATOM 531 O O . ARG A 1 67 ? 8.503 9.439 -13.275 1.00 93.25 67 ARG A O 1
ATOM 538 N N . GLN A 1 68 ? 7.193 7.773 -12.517 1.00 93.56 68 GLN A N 1
ATOM 539 C CA . GLN A 1 68 ? 6.189 8.646 -11.909 1.00 93.56 68 GLN A CA 1
ATOM 540 C C . GLN A 1 68 ? 5.353 7.910 -10.859 1.00 93.56 68 GLN A C 1
ATOM 542 O O . GLN A 1 68 ? 5.026 6.743 -11.042 1.00 93.56 68 GLN A O 1
ATOM 547 N N . VAL A 1 69 ? 4.957 8.622 -9.802 1.00 95.44 69 VAL A N 1
ATOM 548 C CA . VAL A 1 69 ? 3.860 8.219 -8.910 1.00 95.44 69 VAL A CA 1
ATOM 549 C C . VAL A 1 69 ? 2.571 8.847 -9.434 1.00 95.44 69 VAL A C 1
ATOM 551 O O . VAL A 1 69 ? 2.536 10.048 -9.713 1.00 95.44 69 VAL A O 1
ATOM 554 N N . LEU A 1 70 ? 1.529 8.043 -9.632 1.00 96.62 70 LEU A N 1
ATOM 555 C CA . LEU A 1 70 ? 0.239 8.530 -10.117 1.00 96.62 70 LEU A CA 1
ATOM 556 C C . LEU A 1 70 ? -0.556 9.207 -8.993 1.00 96.62 70 LEU A C 1
ATOM 558 O O . LEU A 1 70 ? -0.350 8.951 -7.807 1.00 96.62 70 LEU A O 1
ATOM 562 N N . LYS A 1 71 ? -1.478 10.098 -9.375 1.00 95.94 71 LYS A N 1
ATOM 563 C CA . LYS A 1 71 ? -2.336 10.813 -8.423 1.00 95.94 71 LYS A CA 1
ATOM 564 C C . LYS A 1 71 ? -3.226 9.820 -7.669 1.00 95.94 71 LYS A C 1
ATOM 566 O O . LYS A 1 71 ? -3.857 8.962 -8.280 1.00 95.94 71 LYS A O 1
ATOM 571 N N . ARG A 1 72 ? -3.307 9.983 -6.348 1.00 96.25 72 ARG A N 1
ATOM 572 C CA . ARG A 1 72 ? -4.181 9.180 -5.485 1.00 96.25 72 ARG A CA 1
ATOM 573 C C . ARG A 1 72 ? -5.644 9.560 -5.667 1.00 96.25 72 ARG A C 1
ATOM 575 O O . ARG A 1 72 ? -5.965 10.746 -5.752 1.00 96.25 72 ARG A O 1
ATOM 582 N N . VAL A 1 73 ? -6.510 8.554 -5.650 1.00 94.81 73 VAL A N 1
ATOM 583 C CA . VAL A 1 73 ? -7.969 8.723 -5.568 1.00 94.81 73 VAL A CA 1
ATOM 584 C C . VAL A 1 73 ? -8.429 8.773 -4.109 1.00 94.81 73 VAL A C 1
ATOM 586 O O . VAL A 1 73 ? -9.322 9.542 -3.784 1.00 94.81 73 VAL A O 1
ATOM 589 N N . SER A 1 74 ? -7.786 8.010 -3.222 1.00 94.44 74 SER A N 1
ATOM 590 C CA . SER A 1 74 ? -8.044 8.017 -1.775 1.00 94.44 74 SER A CA 1
ATOM 591 C C . SER A 1 74 ? -6.747 7.840 -0.988 1.00 94.44 74 SER A C 1
ATOM 593 O O . SER A 1 74 ? -5.765 7.296 -1.511 1.00 94.44 74 SER A O 1
ATOM 595 N N . VAL A 1 75 ? -6.714 8.309 0.264 1.00 94.62 75 VAL A N 1
ATOM 596 C CA . VAL A 1 75 ? -5.539 8.162 1.134 1.00 94.62 75 VAL A CA 1
ATOM 597 C C . VAL A 1 75 ? -5.909 8.057 2.611 1.00 94.62 75 VAL A C 1
ATOM 599 O O . VAL A 1 75 ? -6.407 9.002 3.218 1.00 94.62 75 VAL A O 1
ATOM 602 N N . ILE A 1 76 ? -5.575 6.923 3.225 1.00 93.19 76 ILE A N 1
ATOM 603 C CA . ILE A 1 76 ? -5.692 6.734 4.672 1.00 93.19 76 ILE A CA 1
ATOM 604 C C . ILE A 1 76 ? -4.420 7.266 5.327 1.00 93.19 76 ILE A C 1
ATOM 606 O O . ILE A 1 76 ? -3.301 6.883 4.970 1.00 93.19 76 ILE A O 1
ATOM 610 N N . LYS A 1 77 ? -4.583 8.150 6.311 1.00 91.12 77 LYS A N 1
ATOM 611 C CA . LYS A 1 77 ? -3.484 8.778 7.050 1.00 91.12 77 LYS A CA 1
ATOM 612 C C . LYS A 1 77 ? -3.826 8.888 8.532 1.00 91.12 77 LYS A C 1
ATOM 614 O O . LYS A 1 77 ? -4.983 9.053 8.896 1.00 91.12 77 LYS A O 1
ATOM 619 N N . ARG A 1 78 ? -2.808 8.859 9.387 1.00 86.56 78 ARG A N 1
ATOM 620 C CA . ARG A 1 78 ? -2.931 9.100 10.833 1.00 86.56 78 ARG A CA 1
ATOM 621 C C . ARG A 1 78 ? -2.004 10.219 11.284 1.00 86.56 78 ARG A C 1
ATOM 623 O O . ARG A 1 78 ? -1.049 10.563 10.590 1.00 86.56 78 ARG A O 1
ATOM 630 N N . LYS A 1 79 ? -2.244 10.765 12.475 1.00 82.88 79 LYS A N 1
ATOM 631 C CA . LYS A 1 79 ? -1.266 11.639 13.138 1.00 82.88 79 LYS A CA 1
ATOM 632 C C . LYS A 1 79 ? -0.027 10.822 13.513 1.00 82.88 79 LYS A C 1
ATOM 634 O O . LYS A 1 79 ? -0.158 9.703 14.010 1.00 82.88 79 LYS A O 1
ATOM 639 N N . ALA A 1 80 ? 1.160 11.369 13.263 1.00 75.38 80 ALA A N 1
ATOM 640 C CA . ALA A 1 80 ? 2.398 10.755 13.717 1.00 75.38 80 ALA A CA 1
ATOM 641 C C . ALA A 1 80 ? 2.452 10.739 15.261 1.00 75.38 80 ALA A C 1
ATOM 643 O O . ALA A 1 80 ? 2.020 11.709 15.894 1.00 75.38 80 ALA A O 1
ATOM 644 N N . PRO A 1 81 ? 2.960 9.661 15.881 1.00 68.75 81 PRO A N 1
ATOM 645 C CA . PRO A 1 81 ? 3.180 9.624 17.324 1.00 68.75 81 PRO A CA 1
ATOM 646 C C . PRO A 1 81 ? 4.296 10.602 17.748 1.00 68.75 81 PRO A C 1
ATOM 648 O O . PRO A 1 81 ? 5.226 10.868 16.987 1.00 68.75 81 PRO A O 1
ATOM 651 N N . GLY A 1 82 ? 4.233 11.114 18.983 1.00 68.38 82 GLY A N 1
ATOM 652 C CA . GLY A 1 82 ? 5.283 11.955 19.581 1.00 68.38 82 GLY A CA 1
ATOM 653 C C . GLY A 1 82 ? 5.148 13.464 19.318 1.00 68.38 82 GLY A C 1
ATOM 654 O O . GLY A 1 82 ? 4.076 13.954 18.982 1.00 68.38 82 GLY A O 1
ATOM 655 N N . ARG A 1 83 ? 6.242 14.224 19.501 1.00 56.78 83 ARG A N 1
ATOM 656 C CA . ARG A 1 83 ? 6.262 15.709 19.452 1.00 56.78 83 ARG A CA 1
ATOM 657 C C . ARG A 1 83 ? 5.926 16.313 18.079 1.00 56.78 83 ARG A C 1
ATOM 659 O O . ARG A 1 83 ? 5.585 17.488 18.001 1.00 56.78 83 ARG A O 1
ATOM 666 N N . ASN A 1 84 ? 5.941 15.509 17.016 1.00 59.25 84 ASN A N 1
ATOM 667 C CA . ASN A 1 84 ? 5.642 15.933 15.646 1.00 59.25 84 ASN A CA 1
ATOM 668 C C . ASN A 1 84 ? 4.183 15.647 15.247 1.00 59.25 84 ASN A C 1
ATOM 670 O O . ASN A 1 84 ? 3.910 15.202 14.133 1.00 59.25 84 ASN A O 1
ATOM 674 N N . THR A 1 85 ? 3.224 15.934 16.134 1.00 59.12 85 THR A N 1
ATOM 675 C CA . THR A 1 85 ? 1.780 15.694 15.918 1.00 59.12 85 THR A CA 1
ATOM 676 C C . THR A 1 85 ? 1.187 16.428 14.710 1.00 59.12 85 THR A C 1
ATOM 678 O O . THR A 1 85 ? 0.115 16.052 14.231 1.00 59.12 85 THR A O 1
ATOM 681 N N . ARG A 1 86 ? 1.874 17.454 14.183 1.00 60.47 86 ARG A N 1
ATOM 682 C CA . ARG A 1 86 ? 1.491 18.146 12.940 1.00 60.47 86 ARG A CA 1
ATOM 683 C C . ARG A 1 86 ? 1.731 17.306 11.685 1.00 60.47 86 ARG A C 1
ATOM 685 O O . ARG A 1 86 ? 1.144 17.600 10.645 1.00 60.47 86 ARG A O 1
ATOM 692 N N . ARG A 1 87 ? 2.570 16.269 11.755 1.00 69.25 87 ARG A N 1
ATOM 693 C CA . ARG A 1 87 ? 2.904 15.444 10.596 1.00 69.25 87 ARG A CA 1
ATOM 694 C C . ARG A 1 87 ? 1.902 14.307 10.433 1.00 69.25 87 ARG A C 1
ATOM 696 O O . ARG A 1 87 ? 1.658 13.531 11.355 1.00 69.25 87 ARG A O 1
ATOM 703 N N . LYS A 1 88 ? 1.326 14.203 9.237 1.00 82.12 88 LYS A N 1
ATOM 704 C CA . LYS A 1 88 ? 0.454 13.091 8.852 1.00 82.12 88 LYS A CA 1
ATOM 705 C C . LYS A 1 88 ? 1.323 11.951 8.328 1.00 82.12 88 LYS A C 1
ATOM 707 O O . LYS A 1 88 ? 2.099 12.154 7.400 1.00 82.12 88 LYS A O 1
ATOM 712 N N . GLN A 1 89 ? 1.193 10.770 8.922 1.00 85.69 89 GLN A N 1
ATOM 713 C CA . GLN A 1 89 ? 1.782 9.539 8.408 1.00 85.69 89 GLN A CA 1
ATOM 714 C C . GLN A 1 89 ? 0.764 8.853 7.498 1.00 85.69 89 GLN A C 1
ATOM 716 O O . GLN A 1 89 ? -0.359 8.573 7.922 1.00 85.69 89 GLN A O 1
ATOM 721 N N . LEU A 1 90 ? 1.158 8.590 6.256 1.00 91.62 90 LEU A N 1
ATOM 722 C CA . LEU A 1 90 ? 0.348 7.840 5.301 1.00 91.62 90 LEU A CA 1
ATOM 723 C C . LEU A 1 90 ? 0.362 6.351 5.666 1.00 91.62 90 LEU A C 1
ATOM 725 O O . LEU A 1 90 ? 1.392 5.837 6.099 1.00 91.62 90 LEU A O 1
ATOM 729 N N . ILE A 1 91 ? -0.775 5.677 5.504 1.00 92.25 91 ILE A N 1
ATOM 730 C CA . ILE A 1 91 ? -0.936 4.248 5.810 1.00 92.25 91 ILE A CA 1
ATOM 731 C C . ILE A 1 91 ? -1.153 3.452 4.523 1.00 92.25 91 ILE A C 1
ATOM 733 O O . ILE A 1 91 ? -0.438 2.488 4.273 1.00 92.25 91 ILE A O 1
ATOM 737 N N . ALA A 1 92 ? -2.126 3.863 3.709 1.00 95.12 92 ALA A N 1
ATOM 738 C CA . ALA A 1 92 ? -2.496 3.201 2.461 1.00 95.12 92 ALA A CA 1
ATOM 739 C C . ALA A 1 92 ? -3.182 4.190 1.509 1.00 95.12 92 ALA A C 1
ATOM 741 O O . ALA A 1 92 ? -3.680 5.233 1.944 1.00 95.12 92 ALA A O 1
ATOM 742 N N . ALA A 1 93 ? -3.219 3.868 0.220 1.00 96.62 93 ALA A N 1
ATOM 743 C CA . ALA A 1 93 ? -3.838 4.701 -0.808 1.00 96.62 93 ALA A CA 1
ATOM 744 C C . ALA A 1 93 ? -4.653 3.876 -1.811 1.00 96.62 93 ALA A C 1
ATOM 746 O O . ALA A 1 93 ? -4.459 2.670 -1.951 1.00 96.62 93 ALA A O 1
ATOM 747 N N . ASN A 1 94 ? -5.556 4.541 -2.535 1.00 96.56 94 ASN A N 1
ATOM 748 C CA . ASN A 1 94 ? -6.388 3.945 -3.591 1.00 96.56 94 ASN A CA 1
ATOM 749 C C . ASN A 1 94 ? -7.174 2.712 -3.112 1.00 96.56 94 ASN A C 1
ATOM 751 O O . ASN A 1 94 ? -7.242 1.682 -3.790 1.00 96.56 94 ASN A O 1
ATOM 755 N N . LEU A 1 95 ? -7.745 2.827 -1.916 1.00 93.00 95 LEU A 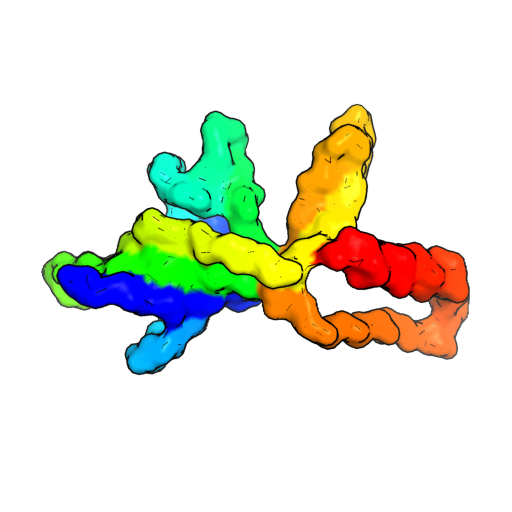N 1
ATOM 756 C CA . LEU A 1 95 ? -8.697 1.878 -1.356 1.00 93.00 95 LEU A CA 1
ATOM 757 C C . LEU A 1 95 ? -10.113 2.431 -1.526 1.00 93.00 95 LEU A C 1
ATOM 759 O O . LEU A 1 95 ? -10.344 3.622 -1.320 1.00 93.00 95 LEU A O 1
ATOM 763 N N . ASN A 1 96 ? -11.046 1.561 -1.898 1.00 92.62 96 ASN A N 1
ATOM 764 C CA . ASN A 1 96 ? -12.479 1.855 -1.999 1.00 92.62 96 ASN A CA 1
ATOM 765 C C . ASN A 1 96 ? -13.301 1.139 -0.915 1.00 92.62 96 ASN A C 1
ATOM 767 O O . ASN A 1 96 ? -14.478 1.428 -0.732 1.00 92.62 96 ASN A O 1
ATOM 771 N N . THR A 1 97 ? -12.703 0.181 -0.211 1.00 91.56 97 THR A N 1
ATOM 772 C CA . THR A 1 97 ? -13.370 -0.624 0.808 1.00 91.56 97 THR A CA 1
ATOM 773 C C . THR A 1 97 ? -12.368 -0.946 1.905 1.00 91.56 97 THR A C 1
ATOM 775 O O . THR A 1 97 ? -11.230 -1.326 1.627 1.00 91.56 97 THR A O 1
ATOM 778 N N . VAL A 1 98 ? -12.788 -0.769 3.156 1.00 92.50 98 VAL A N 1
ATOM 779 C CA . VAL A 1 98 ? -11.986 -1.050 4.348 1.00 92.50 98 VAL A CA 1
ATOM 780 C C . VAL A 1 98 ? -12.829 -1.887 5.298 1.00 92.50 98 VAL A C 1
ATOM 782 O O . VAL A 1 98 ? -13.959 -1.521 5.610 1.00 92.50 98 VAL A O 1
ATOM 785 N N . PHE A 1 99 ? -12.267 -2.992 5.777 1.00 93.75 99 PHE A N 1
ATOM 786 C CA . PHE A 1 99 ? -12.889 -3.820 6.804 1.00 93.75 99 PHE A CA 1
ATOM 787 C C . PHE A 1 99 ? -12.323 -3.442 8.173 1.00 93.75 99 PHE A C 1
ATOM 789 O O . PHE A 1 99 ? -11.117 -3.540 8.400 1.00 93.75 99 PHE A O 1
ATOM 796 N N . VAL A 1 100 ? -13.190 -3.022 9.095 1.00 91.75 100 VAL A N 1
ATOM 797 C CA . VAL A 1 100 ? -12.827 -2.842 10.505 1.00 91.75 100 VAL A CA 1
ATOM 798 C C . VAL A 1 100 ? -13.163 -4.137 11.236 1.00 91.75 100 VAL A C 1
ATOM 800 O O . VAL A 1 100 ? -14.332 -4.469 11.409 1.00 91.75 100 VAL A O 1
ATOM 803 N N . VAL A 1 101 ? -12.134 -4.883 11.638 1.00 92.50 101 VAL A N 1
ATOM 804 C CA . VAL A 1 101 ? -12.278 -6.200 12.275 1.00 92.50 101 VAL A CA 1
ATOM 805 C C . VAL A 1 101 ? -11.879 -6.105 13.745 1.00 92.50 101 VAL A C 1
ATOM 807 O O . VAL A 1 101 ? -10.842 -5.531 14.078 1.00 92.50 101 VAL A O 1
ATOM 810 N N . SER A 1 102 ? -12.695 -6.666 14.637 1.00 91.12 102 SER A N 1
ATOM 811 C CA . SER A 1 102 ? -12.412 -6.740 16.073 1.00 91.12 102 SER A CA 1
ATOM 812 C C . SER A 1 102 ? -12.937 -8.053 16.651 1.00 91.12 102 SER A C 1
ATOM 814 O O . SER A 1 102 ? -13.948 -8.574 16.188 1.00 91.12 102 SER A O 1
ATOM 816 N N . SER A 1 103 ? -12.238 -8.596 17.649 1.00 91.12 103 SER A N 1
ATOM 817 C CA . SER A 1 103 ? -12.683 -9.755 18.422 1.00 91.12 103 SER A CA 1
ATOM 818 C C . SER A 1 103 ? -13.694 -9.353 19.497 1.00 91.12 103 SER A C 1
ATOM 820 O O . SER A 1 103 ? -13.522 -8.342 20.175 1.00 91.12 103 SER A O 1
ATOM 822 N N . CYS A 1 104 ? -14.709 -10.187 19.717 1.00 92.06 104 CYS A N 1
ATOM 823 C CA . CYS A 1 104 ? -15.683 -10.035 20.804 1.00 92.06 104 CYS A CA 1
ATOM 824 C C . CYS A 1 104 ? -15.182 -10.682 22.109 1.00 92.06 104 CYS A C 1
ATOM 826 O O . CYS A 1 104 ? -15.848 -11.542 22.678 1.00 92.06 104 CYS A O 1
ATOM 828 N N . ASN A 1 105 ? -13.978 -10.318 22.550 1.00 94.50 105 ASN A N 1
ATOM 829 C CA . ASN A 1 105 ? -13.380 -10.788 23.803 1.00 94.50 105 ASN A CA 1
ATOM 830 C C . ASN A 1 105 ? -13.288 -9.645 24.836 1.00 94.50 105 ASN A C 1
ATOM 832 O O . ASN A 1 105 ? -13.807 -8.553 24.606 1.00 94.50 105 ASN A O 1
ATOM 836 N N . GLN A 1 106 ? -12.616 -9.885 25.968 1.00 91.75 106 GLN A N 1
ATOM 837 C CA . GLN A 1 106 ? -12.454 -8.908 27.058 1.00 91.75 106 GLN A CA 1
ATOM 838 C C . GLN A 1 106 ? -11.816 -7.572 26.605 1.00 91.75 106 GLN A C 1
ATOM 840 O O . GLN A 1 106 ? -11.992 -6.554 27.269 1.00 91.75 106 GLN A O 1
ATOM 845 N N . ASP A 1 107 ? -11.113 -7.555 25.465 1.00 87.75 107 ASP A N 1
ATOM 846 C CA . ASP A 1 107 ? -10.445 -6.373 24.900 1.00 87.75 107 ASP A CA 1
ATOM 847 C C . ASP A 1 107 ? -11.322 -5.562 23.924 1.00 87.75 107 ASP A C 1
ATOM 849 O O . ASP A 1 107 ? -10.844 -4.586 23.311 1.00 87.75 107 ASP A O 1
ATOM 853 N N . PHE A 1 108 ? -12.592 -5.955 23.751 1.00 92.75 108 PHE A N 1
ATOM 854 C CA . PHE A 1 108 ? -13.555 -5.251 22.909 1.00 92.75 108 PHE A CA 1
ATOM 855 C C . PHE A 1 108 ? -13.739 -3.807 23.385 1.00 92.75 108 PHE A C 1
ATOM 857 O O . PHE A 1 108 ? -13.960 -3.530 24.562 1.00 92.75 108 PHE A O 1
ATOM 864 N N . ASN A 1 109 ? -13.628 -2.856 22.456 1.00 92.50 109 ASN A N 1
ATOM 865 C CA . ASN A 1 109 ? -13.619 -1.436 22.786 1.00 92.50 109 ASN A CA 1
ATOM 866 C C . ASN A 1 109 ? -14.319 -0.621 21.694 1.00 92.50 109 ASN A C 1
ATOM 868 O O . ASN A 1 109 ? -13.761 -0.400 20.616 1.00 92.50 109 ASN A O 1
ATOM 872 N N . VAL A 1 110 ? -15.521 -0.134 22.003 1.00 93.50 110 VAL A N 1
ATOM 873 C CA . VAL A 1 110 ? -16.349 0.667 21.086 1.00 93.50 110 VAL A CA 1
ATOM 874 C C . VAL A 1 110 ? -15.629 1.947 20.656 1.00 93.50 110 VAL A C 1
ATOM 876 O O . VAL A 1 110 ? -15.521 2.214 19.463 1.00 93.50 110 VAL A O 1
ATOM 879 N N . ALA A 1 111 ? -14.998 2.664 21.591 1.00 94.06 111 ALA A N 1
ATOM 880 C CA . ALA A 1 111 ? -14.235 3.875 21.279 1.00 94.06 111 ALA A CA 1
ATOM 881 C C . ALA A 1 111 ? -13.030 3.610 20.350 1.00 94.06 111 ALA A C 1
ATOM 883 O O . ALA A 1 111 ? -12.501 4.521 19.708 1.00 94.06 111 ALA A O 1
ATOM 884 N N . ARG A 1 112 ? -12.526 2.370 20.268 1.00 90.94 112 ARG A N 1
ATOM 885 C CA . ARG A 1 112 ? -11.508 1.968 19.282 1.00 90.94 112 ARG A CA 1
ATOM 886 C C . ARG A 1 112 ? -12.120 1.806 17.889 1.00 90.94 112 ARG A C 1
ATOM 888 O O . ARG A 1 112 ? -11.525 2.295 16.933 1.00 90.94 112 ARG A O 1
ATOM 895 N N . LEU A 1 113 ? -13.295 1.187 17.785 1.00 92.69 113 LEU A N 1
ATOM 896 C CA . LEU A 1 113 ? -14.026 1.051 16.522 1.00 92.69 113 LEU A CA 1
ATOM 897 C C . LEU A 1 113 ? -14.421 2.414 15.951 1.00 92.69 113 LEU A C 1
ATOM 899 O O . LEU A 1 113 ? -14.127 2.688 14.791 1.00 92.69 113 LEU A O 1
ATOM 903 N N . GLU A 1 114 ? -14.988 3.293 16.777 1.00 93.19 114 GLU A N 1
ATOM 904 C CA . GLU A 1 114 ? -15.369 4.655 16.380 1.00 93.19 114 GLU A CA 1
ATOM 905 C C . GLU A 1 114 ? -14.180 5.431 15.807 1.00 93.19 114 GLU A C 1
ATOM 907 O O . GLU A 1 114 ? -14.291 6.058 14.756 1.00 93.19 114 GLU A O 1
ATOM 912 N N . ARG A 1 115 ? -13.003 5.329 16.440 1.00 90.00 115 ARG A N 1
ATOM 913 C CA . ARG A 1 115 ? -11.775 5.958 15.930 1.00 90.00 115 ARG A CA 1
ATOM 914 C C . ARG A 1 115 ? -11.332 5.405 14.577 1.00 90.00 115 ARG A C 1
ATOM 916 O O . ARG A 1 115 ? -10.844 6.178 13.756 1.00 90.00 115 ARG A O 1
ATOM 923 N N . TYR A 1 116 ? -11.458 4.099 14.338 1.00 91.12 116 TYR A N 1
ATOM 924 C CA . TYR A 1 116 ? -11.122 3.520 13.033 1.00 91.12 116 TYR A CA 1
ATOM 925 C C . TYR A 1 116 ? -12.115 3.946 11.954 1.00 91.12 116 TYR A C 1
ATOM 927 O O . TYR A 1 116 ? -11.689 4.303 10.860 1.00 91.12 116 TYR A O 1
ATOM 935 N N . ILE A 1 117 ? -13.410 3.986 12.271 1.00 91.56 117 ILE A N 1
ATOM 936 C CA . ILE A 1 117 ? -14.447 4.472 11.355 1.00 91.56 11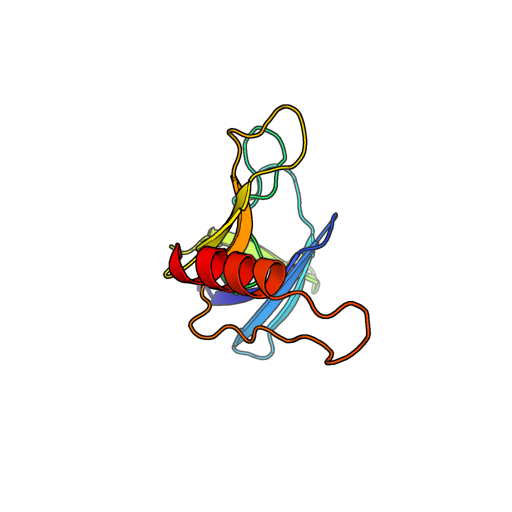7 ILE A CA 1
ATOM 937 C C . ILE A 1 117 ? -14.201 5.944 11.011 1.00 91.56 117 ILE A C 1
ATOM 939 O O . ILE A 1 117 ? -14.163 6.292 9.834 1.00 91.56 117 ILE A O 1
ATOM 943 N N . ALA A 1 118 ? -13.942 6.790 12.013 1.00 90.56 118 ALA A N 1
ATOM 944 C CA . ALA A 1 118 ? -13.608 8.196 11.799 1.00 90.56 118 ALA A CA 1
ATOM 945 C C . ALA A 1 118 ? -12.382 8.358 10.882 1.00 90.56 118 ALA A C 1
ATOM 947 O O . ALA A 1 118 ? -12.421 9.136 9.936 1.00 90.56 118 ALA A O 1
ATOM 948 N N . MET A 1 119 ? -11.323 7.566 11.092 1.00 88.38 119 MET A N 1
ATOM 949 C CA . MET A 1 119 ? -10.128 7.592 10.238 1.00 88.38 119 MET A CA 1
ATOM 950 C C . MET A 1 119 ? -10.425 7.226 8.776 1.00 88.38 119 MET A C 1
ATOM 952 O O . MET A 1 119 ? -9.817 7.800 7.874 1.00 88.38 119 MET A O 1
ATOM 956 N N . VAL A 1 120 ? -11.321 6.264 8.536 1.00 88.75 120 VAL A N 1
ATOM 957 C CA . VAL A 1 120 ? -11.692 5.827 7.181 1.00 88.75 120 VAL A CA 1
ATOM 958 C C . VAL A 1 120 ? -12.598 6.847 6.492 1.00 88.75 120 VAL A C 1
ATOM 960 O O . VAL A 1 120 ? -12.460 7.039 5.295 1.00 88.75 120 VAL A O 1
ATOM 963 N N . LEU A 1 121 ? -13.485 7.532 7.219 1.00 86.25 121 LEU A N 1
ATOM 964 C CA . LEU A 1 121 ? -14.378 8.548 6.643 1.00 86.25 121 LEU A CA 1
ATOM 965 C C . LEU A 1 121 ? -13.665 9.869 6.286 1.00 86.25 121 LEU A C 1
ATOM 967 O O . LEU A 1 121 ? -14.204 10.661 5.520 1.00 86.25 121 LEU A O 1
ATOM 971 N N . GLU A 1 122 ? -12.459 10.109 6.808 1.00 79.56 122 GLU A N 1
ATOM 972 C CA . GLU A 1 122 ? -11.634 11.297 6.519 1.00 79.56 122 GLU A CA 1
ATOM 973 C C . GLU A 1 122 ? -10.765 11.184 5.236 1.00 79.56 122 GLU A C 1
ATOM 975 O O . GLU A 1 122 ? -9.902 12.048 5.000 1.00 79.56 122 GLU A O 1
ATOM 980 N N . THR A 1 123 ? -10.923 10.113 4.440 1.00 68.50 123 THR A N 1
ATOM 981 C CA . THR A 1 123 ? -10.134 9.844 3.213 1.00 68.50 123 THR A CA 1
ATOM 982 C C . THR A 1 123 ? -10.410 10.788 2.059 1.00 68.50 123 THR A C 1
ATOM 984 O O . THR A 1 123 ? -11.599 11.028 1.761 1.0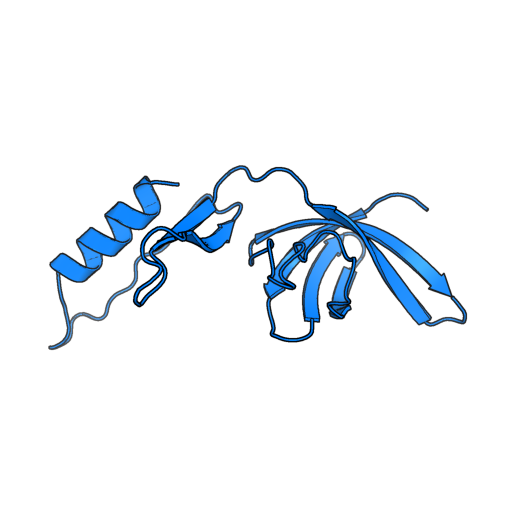0 68.50 123 THR A O 1
#

pLDDT: mean 88.39, std 9.23, range [56.78, 97.81]

Organism: NCBI:txid697910

Radius of gyration: 17.44 Å; Cα contacts (8 Å, |Δi|>4): 216; chains: 1; bounding box: 39×29×51 Å

Mean predicted aligned error: 5.72 Å

Foldseek 3Di:
DDWFKWFFQADDPFWTFTDGPPGDTDTAGDDPPAPQADPVRDGPDEGGWIFTWDFDQDPNDTHTHTDDTDDFPAWQWDQDPDPRRVDIHTHYTDDPDDDDDDDPDPPDDPVVVVVVVVRRVVD